Protein AF-A0A7S1NKX6-F1 (afdb_monomer_lite)

Structure (mmCIF, N/CA/C/O backbone):
data_AF-A0A7S1NKX6-F1
#
_entry.id   AF-A0A7S1NKX6-F1
#
loop_
_atom_site.group_PDB
_atom_site.id
_atom_site.type_symbol
_atom_site.label_atom_id
_atom_site.label_alt_id
_atom_site.label_comp_id
_atom_site.label_asym_id
_atom_site.label_entity_id
_atom_site.label_seq_id
_atom_site.pdbx_PDB_ins_code
_atom_site.Cartn_x
_atom_site.Cartn_y
_atom_site.Cartn_z
_atom_site.occupancy
_atom_site.B_iso_or_equiv
_atom_site.auth_seq_id
_atom_site.auth_comp_id
_atom_site.auth_asym_id
_atom_site.auth_atom_id
_atom_site.pdbx_PDB_model_num
ATOM 1 N N . ARG A 1 1 ? 12.017 -19.836 40.566 1.00 40.09 1 ARG A N 1
ATOM 2 C CA . ARG A 1 1 ? 11.842 -18.461 40.039 1.00 40.09 1 ARG A CA 1
ATOM 3 C C . ARG A 1 1 ? 11.620 -18.595 38.538 1.00 40.09 1 ARG A C 1
ATOM 5 O O . ARG A 1 1 ? 12.590 -18.631 37.800 1.00 40.09 1 ARG A O 1
ATOM 12 N N . GLY A 1 2 ? 10.378 -18.847 38.124 1.00 36.44 2 GLY A N 1
ATOM 13 C CA . GLY A 1 2 ? 10.015 -18.940 36.709 1.00 36.44 2 GLY A CA 1
ATOM 14 C C . GLY A 1 2 ? 9.721 -17.539 36.195 1.00 36.44 2 GLY A C 1
ATOM 15 O O . GLY A 1 2 ? 8.899 -16.848 36.793 1.00 36.44 2 GLY A O 1
ATOM 16 N N . GLY A 1 3 ? 10.448 -17.106 35.167 1.00 40.41 3 GLY A N 1
ATOM 17 C CA . GLY A 1 3 ? 10.170 -15.856 34.470 1.00 40.41 3 GLY A CA 1
ATOM 18 C C . GLY A 1 3 ? 8.845 -15.993 33.734 1.00 40.41 3 GLY A C 1
ATOM 19 O O . GLY A 1 3 ? 8.694 -16.871 32.889 1.00 40.41 3 GLY A O 1
ATOM 20 N N . VAL A 1 4 ? 7.879 -15.161 34.106 1.00 47.75 4 VAL A N 1
ATOM 21 C CA . VAL A 1 4 ? 6.645 -14.992 33.346 1.00 47.75 4 VAL A CA 1
ATOM 22 C C . VAL A 1 4 ? 7.049 -14.303 32.049 1.00 47.75 4 VAL A C 1
ATOM 24 O O . VAL A 1 4 ? 7.564 -13.188 32.081 1.00 47.75 4 VAL A O 1
ATOM 27 N N . ALA A 1 5 ? 6.887 -14.999 30.926 1.00 47.69 5 ALA A N 1
ATOM 28 C CA . ALA A 1 5 ? 6.949 -14.372 29.619 1.00 47.69 5 ALA A CA 1
ATOM 29 C C . ALA A 1 5 ? 5.845 -13.308 29.576 1.00 47.69 5 ALA A C 1
ATOM 31 O O . ALA A 1 5 ? 4.669 -13.641 29.722 1.00 47.69 5 ALA A O 1
ATOM 32 N N . GLU A 1 6 ? 6.226 -12.038 29.443 1.00 45.09 6 GLU A N 1
ATOM 33 C CA . GLU A 1 6 ? 5.285 -10.961 29.145 1.00 45.09 6 GLU A CA 1
ATOM 34 C C . GLU A 1 6 ? 4.563 -11.320 27.847 1.00 45.09 6 GLU A C 1
ATOM 36 O O . GLU A 1 6 ? 5.153 -11.345 26.766 1.00 45.09 6 GLU A O 1
ATOM 41 N N . GLN A 1 7 ? 3.282 -11.663 27.967 1.00 40.97 7 GLN A N 1
ATOM 42 C CA . GLN A 1 7 ? 2.412 -11.779 26.811 1.00 40.97 7 GLN A CA 1
ATOM 43 C C . GLN A 1 7 ? 2.198 -10.372 26.242 1.00 40.97 7 GLN A C 1
ATOM 45 O O . GLN A 1 7 ? 1.946 -9.442 27.015 1.00 40.97 7 GLN A O 1
ATOM 50 N N . PRO A 1 8 ? 2.295 -10.187 24.914 1.00 44.03 8 PRO A N 1
ATOM 51 C CA . PRO A 1 8 ? 1.990 -8.901 24.311 1.00 44.03 8 PRO A CA 1
ATOM 52 C C . PRO A 1 8 ? 0.529 -8.540 24.618 1.00 44.03 8 PRO A C 1
ATOM 54 O O . PRO A 1 8 ? -0.320 -9.434 24.666 1.00 44.03 8 PRO A O 1
ATOM 57 N N . PRO A 1 9 ? 0.219 -7.253 24.848 1.00 43.88 9 PRO A N 1
ATOM 58 C CA . PRO A 1 9 ? -1.137 -6.831 25.162 1.00 43.88 9 PRO A CA 1
ATOM 59 C C . PRO A 1 9 ? -2.081 -7.273 24.039 1.00 43.88 9 PRO A C 1
ATOM 61 O O . PRO A 1 9 ? -1.882 -6.929 22.874 1.00 43.88 9 PRO A O 1
ATOM 64 N N . GLU A 1 10 ? -3.101 -8.055 24.395 1.00 54.12 10 GLU A N 1
ATOM 65 C CA . GLU A 1 10 ? -4.156 -8.499 23.487 1.00 54.12 10 GLU A CA 1
ATOM 66 C C . GLU A 1 10 ? -4.940 -7.289 22.956 1.00 54.12 10 GLU A C 1
ATOM 68 O O . GLU A 1 10 ? -5.946 -6.871 23.531 1.00 54.12 10 GLU A O 1
ATOM 73 N N . SER A 1 11 ? -4.521 -6.713 21.828 1.00 48.47 11 SER A N 1
ATOM 74 C CA . SER A 1 11 ? -5.402 -5.843 21.052 1.00 48.47 11 SER A CA 1
ATOM 75 C C . SER A 1 11 ? -6.224 -6.706 20.096 1.00 48.47 11 SER A C 1
ATOM 77 O O . SER A 1 11 ? -5.734 -7.154 19.060 1.00 48.47 11 SER A O 1
ATOM 79 N N . ARG A 1 12 ? -7.488 -6.939 20.461 1.00 51.06 12 ARG A N 1
ATOM 80 C CA . ARG A 1 12 ? -8.529 -7.656 19.702 1.00 51.06 12 ARG A CA 1
ATOM 81 C C . ARG A 1 12 ? -8.969 -6.911 18.431 1.00 51.06 12 ARG A C 1
ATOM 83 O O . ARG A 1 12 ? -10.161 -6.694 18.223 1.00 51.06 12 ARG A O 1
ATOM 90 N N . ALA A 1 13 ? -8.047 -6.515 17.562 1.00 54.47 13 ALA A N 1
ATOM 91 C CA . ALA A 1 13 ? -8.429 -6.138 16.208 1.00 54.47 13 ALA A CA 1
ATOM 92 C C . ALA A 1 13 ? -8.666 -7.431 15.411 1.00 54.47 13 ALA A C 1
ATOM 94 O O . ALA A 1 13 ? -7.755 -7.967 14.791 1.00 54.47 13 ALA A O 1
ATOM 95 N N . HIS A 1 14 ? -9.897 -7.951 15.437 1.00 72.50 14 HIS A N 1
ATOM 96 C CA . HIS A 1 14 ? -10.319 -9.049 14.550 1.00 72.50 14 HIS A CA 1
ATO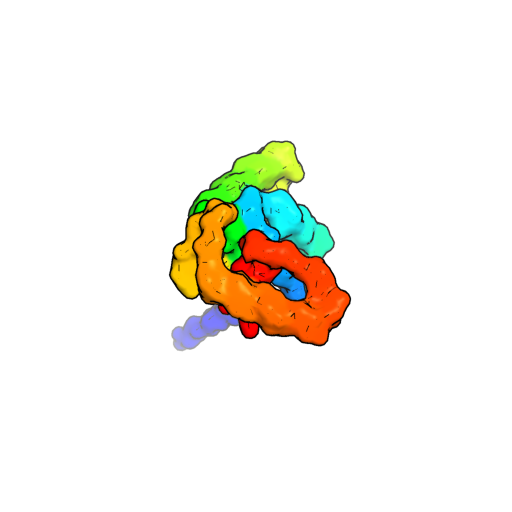M 97 C C . HIS A 1 14 ? -10.454 -8.601 13.082 1.00 72.50 14 HIS A C 1
ATOM 99 O O . HIS A 1 14 ? -10.746 -9.414 12.210 1.00 72.50 14 HIS A O 1
ATOM 105 N N . THR A 1 15 ? -10.239 -7.311 12.816 1.00 86.88 15 THR A N 1
ATOM 106 C CA . THR A 1 15 ? -10.394 -6.677 11.511 1.00 86.88 15 THR 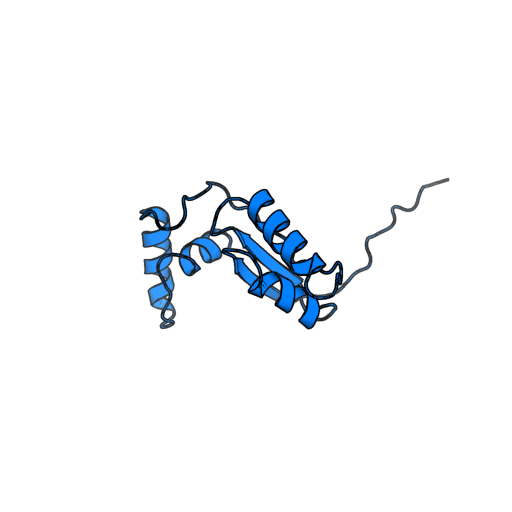A CA 1
ATOM 107 C C . THR A 1 15 ? -9.080 -6.030 11.102 1.00 86.88 15 THR A C 1
ATOM 109 O O . THR A 1 15 ? -8.481 -5.264 11.865 1.00 86.88 15 THR A O 1
ATOM 112 N N . CYS A 1 16 ? -8.655 -6.309 9.874 1.00 93.69 16 CYS A N 1
ATOM 113 C CA . CYS A 1 16 ? -7.522 -5.652 9.243 1.00 93.69 16 CYS A CA 1
ATOM 114 C C . CYS A 1 16 ? -7.964 -4.906 7.981 1.00 93.69 16 CYS A C 1
ATOM 116 O O . CYS A 1 16 ? -8.949 -5.265 7.338 1.00 93.69 16 CYS A O 1
ATOM 118 N N . VAL A 1 17 ? -7.226 -3.851 7.650 1.00 96.38 17 VAL A N 1
ATOM 119 C CA . VAL A 1 17 ? -7.341 -3.110 6.396 1.00 96.38 17 VAL A CA 1
ATOM 120 C C . VAL A 1 17 ? -6.055 -3.342 5.623 1.00 96.38 17 VAL A C 1
ATOM 122 O O . VAL A 1 17 ? -4.986 -2.924 6.064 1.00 96.38 17 VAL A O 1
ATOM 125 N N . VAL A 1 18 ? -6.158 -4.016 4.482 1.00 96.50 18 VAL A N 1
ATOM 126 C CA . VAL A 1 18 ? -5.022 -4.277 3.593 1.00 96.50 18 VAL A CA 1
ATOM 127 C C . VAL A 1 18 ? -4.971 -3.185 2.534 1.00 96.50 18 VAL A C 1
ATOM 129 O O . VAL A 1 18 ? -5.986 -2.863 1.918 1.00 96.50 18 VAL A O 1
ATOM 132 N N . VAL A 1 19 ? -3.798 -2.588 2.344 1.00 97.00 19 VAL A N 1
ATOM 133 C CA . VAL A 1 19 ? -3.608 -1.423 1.480 1.00 97.00 19 VAL A CA 1
ATOM 134 C C . VAL A 1 19 ? -2.420 -1.671 0.547 1.00 97.00 19 VAL A C 1
ATOM 136 O O . VAL A 1 19 ? -1.286 -1.738 1.032 1.00 97.00 19 VAL A O 1
ATOM 139 N N . PRO A 1 20 ? -2.619 -1.769 -0.782 1.00 96.12 20 PRO A N 1
ATOM 140 C CA . PRO A 1 20 ? -1.506 -1.667 -1.718 1.00 96.12 20 PRO A CA 1
ATOM 141 C C . PRO A 1 20 ? -0.871 -0.281 -1.599 1.00 96.12 20 PRO A C 1
ATOM 143 O O . PRO A 1 20 ? -1.549 0.745 -1.694 1.00 96.12 20 PRO A O 1
ATOM 146 N N . ALA A 1 21 ? 0.437 -0.236 -1.377 1.00 97.06 21 ALA A N 1
ATOM 147 C CA . ALA A 1 21 ? 1.152 0.986 -1.058 1.00 97.06 21 ALA A CA 1
ATOM 148 C C . ALA A 1 21 ? 2.263 1.257 -2.078 1.00 97.06 21 ALA A C 1
ATOM 150 O O . ALA A 1 21 ? 3.231 0.509 -2.188 1.00 97.06 21 ALA A O 1
ATOM 151 N N . GLY A 1 22 ? 2.121 2.362 -2.817 1.00 95.88 22 GLY A N 1
ATOM 152 C CA . GLY A 1 22 ? 3.201 2.917 -3.635 1.00 95.88 22 GLY A CA 1
ATOM 153 C C . GLY A 1 22 ? 4.228 3.636 -2.760 1.00 95.88 22 GLY A C 1
ATOM 154 O O . GLY A 1 22 ? 5.235 3.060 -2.379 1.00 95.88 22 GLY A O 1
ATOM 155 N N . THR A 1 23 ? 3.949 4.889 -2.397 1.00 96.94 23 THR A N 1
ATOM 156 C CA . THR A 1 23 ? 4.815 5.695 -1.511 1.00 96.94 23 THR A CA 1
ATOM 157 C C . THR A 1 23 ? 4.373 5.695 -0.043 1.00 96.94 23 THR A C 1
ATOM 159 O O . THR A 1 23 ? 5.062 6.244 0.809 1.00 96.94 23 THR A O 1
ATOM 162 N N . GLY A 1 24 ? 3.210 5.113 0.275 1.00 97.69 24 GLY A N 1
ATOM 163 C CA . GLY A 1 24 ? 2.749 4.918 1.656 1.00 97.69 24 GLY A CA 1
ATOM 164 C C . GLY A 1 24 ? 1.865 5.977 2.346 1.00 97.69 24 GLY A C 1
ATOM 165 O O . GLY A 1 24 ? 1.387 5.642 3.430 1.00 97.69 24 GLY A O 1
ATOM 166 N N . PRO A 1 25 ? 1.533 7.177 1.804 1.00 98.38 25 PRO A N 1
ATOM 167 C CA . PRO A 1 25 ? 0.673 8.134 2.512 1.00 98.38 25 PRO A CA 1
ATOM 168 C C . PRO A 1 25 ? -0.662 7.546 2.980 1.00 98.38 25 PRO A C 1
ATOM 170 O O . PRO A 1 25 ? -1.023 7.687 4.146 1.00 98.38 25 PRO A O 1
ATOM 173 N N . THR A 1 26 ? -1.376 6.838 2.100 1.00 98.50 26 THR A N 1
ATOM 174 C CA . THR A 1 26 ? -2.673 6.230 2.430 1.00 98.50 26 THR A CA 1
ATOM 175 C C . THR A 1 26 ? -2.555 5.262 3.604 1.00 98.50 26 THR A C 1
ATOM 177 O O . THR A 1 26 ? -3.327 5.351 4.554 1.00 98.50 26 THR A O 1
ATOM 180 N N . ALA A 1 27 ? -1.557 4.376 3.582 1.00 98.31 27 ALA A N 1
ATOM 181 C CA . ALA A 1 27 ? -1.345 3.404 4.648 1.00 98.31 27 ALA A CA 1
ATOM 182 C C . ALA A 1 27 ? -0.932 4.077 5.972 1.00 98.31 27 ALA A C 1
ATOM 184 O O . ALA A 1 27 ? -1.443 3.706 7.029 1.00 98.31 27 ALA A O 1
ATOM 185 N N . LEU A 1 28 ? -0.082 5.110 5.917 1.00 98.69 28 LEU A N 1
ATOM 186 C CA . LEU A 1 28 ? 0.325 5.893 7.087 1.00 98.69 28 LEU A CA 1
ATOM 187 C C . LEU A 1 28 ? -0.869 6.580 7.760 1.00 98.69 28 LEU A C 1
ATOM 189 O O . LEU A 1 28 ? -1.070 6.451 8.969 1.00 98.69 28 LEU A O 1
ATOM 193 N N . PHE A 1 29 ? -1.689 7.298 6.992 1.00 98.38 29 PHE A N 1
ATOM 194 C CA . PHE A 1 29 ? -2.820 8.031 7.562 1.00 98.38 29 PHE A CA 1
ATOM 195 C C . PHE A 1 29 ? -3.965 7.114 7.998 1.00 98.38 29 PHE A C 1
ATOM 197 O O . PHE A 1 29 ? -4.604 7.409 9.010 1.00 98.38 29 PHE A O 1
ATOM 204 N N . LEU A 1 30 ? -4.180 5.978 7.326 1.00 98.38 30 LEU A N 1
ATOM 205 C CA . LEU A 1 30 ? -5.094 4.949 7.826 1.00 98.38 30 LEU A CA 1
ATOM 206 C C . LEU A 1 30 ? -4.613 4.381 9.164 1.00 98.38 30 LEU A C 1
ATOM 208 O O . LEU A 1 30 ? -5.420 4.262 10.079 1.00 98.38 30 LEU A O 1
ATOM 212 N N . ALA A 1 31 ? -3.317 4.091 9.323 1.00 97.75 31 ALA A N 1
ATOM 213 C CA . ALA A 1 31 ? -2.783 3.575 10.587 1.00 97.75 31 ALA A CA 1
ATOM 214 C C . ALA A 1 31 ? -2.978 4.565 11.747 1.00 97.75 31 ALA A C 1
ATOM 216 O O . ALA A 1 31 ? -3.317 4.164 12.860 1.00 97.75 31 ALA A O 1
ATOM 217 N N . ARG A 1 32 ? -2.825 5.868 11.480 1.00 96.75 32 ARG A N 1
ATOM 218 C CA . ARG A 1 32 ? -3.118 6.933 12.453 1.00 96.75 32 ARG A CA 1
ATOM 219 C C . ARG A 1 32 ? -4.605 7.003 12.797 1.00 96.75 32 ARG A C 1
ATOM 221 O O . ARG A 1 32 ? -4.959 7.005 13.972 1.00 96.75 32 ARG A O 1
ATOM 228 N N . GLY A 1 33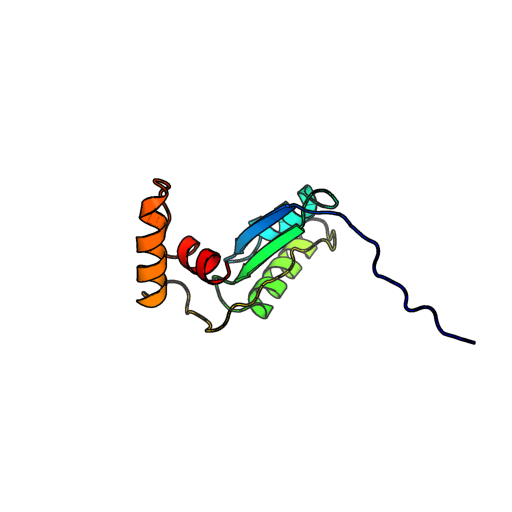 ? -5.467 7.054 11.780 1.00 96.31 33 GLY A N 1
ATOM 229 C CA . GLY A 1 33 ? -6.913 7.215 11.956 1.00 96.31 33 GLY A CA 1
ATOM 230 C C . GLY A 1 33 ? -7.607 5.992 12.561 1.00 96.31 33 GLY A C 1
ATOM 231 O O . GLY A 1 33 ? -8.599 6.141 13.267 1.00 96.31 33 GLY A O 1
ATOM 232 N N . LEU A 1 34 ? -7.073 4.794 12.319 1.00 96.06 34 LEU A N 1
ATOM 233 C CA . LEU A 1 34 ? -7.620 3.522 12.799 1.00 96.06 34 LEU A CA 1
ATOM 234 C C . LEU A 1 34 ? -6.875 2.969 14.020 1.00 96.06 34 LEU A C 1
ATOM 236 O O . LEU A 1 34 ? -7.092 1.816 14.399 1.00 96.06 34 LEU A O 1
ATOM 240 N N . LYS A 1 35 ? -6.009 3.766 14.657 1.00 94.12 35 LYS A N 1
ATOM 241 C CA . LYS A 1 35 ? -5.255 3.351 15.843 1.00 94.12 35 LYS A CA 1
ATOM 242 C C . LYS A 1 35 ? -6.206 2.869 16.944 1.00 94.12 35 LYS A C 1
ATOM 244 O O . LYS A 1 35 ? -7.054 3.618 17.417 1.00 94.12 35 LYS A O 1
ATOM 249 N N . GLY A 1 36 ? -6.050 1.610 17.355 1.00 90.88 36 GLY A N 1
ATOM 250 C CA . GLY A 1 36 ? -6.916 0.964 18.349 1.00 90.88 36 GLY A CA 1
ATOM 251 C C . GLY A 1 36 ? -8.262 0.454 17.811 1.00 90.88 36 GLY A C 1
ATOM 252 O O . GLY A 1 36 ? -9.016 -0.136 18.577 1.00 90.88 36 GLY A O 1
ATOM 253 N N . VAL A 1 37 ? -8.553 0.644 16.518 1.00 94.25 37 VAL A N 1
ATOM 254 C CA . VAL A 1 37 ? -9.781 0.185 15.843 1.00 94.25 37 VAL A CA 1
ATOM 255 C C . VAL A 1 37 ? -9.502 -1.004 14.918 1.00 94.25 37 VAL A C 1
ATOM 257 O O . VAL A 1 37 ? -10.195 -2.015 15.000 1.00 94.25 37 VAL A O 1
ATOM 260 N N . ALA A 1 38 ? -8.492 -0.905 14.049 1.00 95.25 38 ALA A N 1
ATOM 261 C CA . ALA A 1 38 ? -8.125 -1.953 13.094 1.00 95.25 38 ALA A CA 1
ATOM 262 C C . ALA A 1 38 ? -6.614 -1.963 12.828 1.00 95.25 38 ALA A C 1
ATOM 264 O O . ALA A 1 38 ? -5.954 -0.924 12.894 1.00 95.25 38 ALA A O 1
ATOM 265 N N . ALA A 1 39 ? -6.071 -3.133 12.487 1.00 95.62 39 ALA A N 1
ATOM 266 C CA . ALA A 1 39 ? -4.696 -3.235 12.003 1.00 95.62 39 ALA A CA 1
ATOM 267 C C . ALA A 1 39 ? -4.628 -2.795 10.534 1.00 95.62 39 ALA A C 1
ATOM 269 O O . ALA A 1 39 ? -5.441 -3.234 9.723 1.00 95.62 39 ALA A O 1
ATOM 270 N N . VAL A 1 40 ? -3.654 -1.959 10.175 1.00 97.62 40 VAL A N 1
ATOM 271 C CA . VAL A 1 40 ? -3.415 -1.572 8.777 1.00 97.62 40 VAL A CA 1
ATOM 272 C C . VAL A 1 40 ? -2.205 -2.332 8.261 1.00 97.62 40 VAL A C 1
ATOM 274 O O . VAL A 1 40 ? -1.123 -2.226 8.837 1.00 97.62 40 VAL A O 1
ATOM 277 N N . LEU A 1 41 ? -2.403 -3.097 7.192 1.00 96.88 41 LEU A N 1
ATOM 278 C CA . LEU A 1 41 ? -1.393 -3.925 6.545 1.00 96.88 41 LEU A CA 1
ATOM 279 C C . LEU A 1 41 ? -1.047 -3.295 5.192 1.00 96.88 41 LEU A C 1
ATOM 281 O O . LEU A 1 41 ? -1.918 -3.151 4.337 1.00 96.88 41 LEU A O 1
ATOM 285 N N . ALA A 1 42 ? 0.201 -2.882 4.999 1.00 97.56 42 ALA A N 1
ATOM 286 C CA . ALA A 1 42 ? 0.660 -2.211 3.788 1.00 97.56 42 ALA A CA 1
ATOM 287 C C . ALA A 1 42 ? 1.474 -3.172 2.919 1.00 97.56 42 ALA A C 1
ATOM 289 O O . ALA A 1 42 ? 2.487 -3.694 3.376 1.00 97.56 42 ALA A O 1
ATOM 290 N N . ILE A 1 43 ? 1.063 -3.374 1.668 1.00 96.75 43 ILE A N 1
ATOM 291 C CA . ILE A 1 43 ? 1.789 -4.218 0.708 1.00 96.75 43 ILE A CA 1
ATOM 292 C C . ILE A 1 43 ? 2.621 -3.319 -0.217 1.00 96.75 43 ILE A C 1
ATOM 294 O O . ILE A 1 43 ? 2.031 -2.518 -0.951 1.00 96.75 43 ILE A O 1
ATOM 298 N N . PRO A 1 44 ? 3.964 -3.434 -0.236 1.00 95.69 44 PRO A N 1
ATOM 299 C CA . PRO A 1 44 ? 4.808 -2.668 -1.145 1.00 95.69 44 PRO A CA 1
ATOM 300 C C . PRO A 1 44 ? 4.481 -2.978 -2.610 1.00 95.69 44 PRO A C 1
ATOM 302 O O . PRO A 1 44 ? 4.567 -4.121 -3.070 1.00 95.69 44 PRO A O 1
ATOM 305 N N . CYS A 1 45 ? 4.098 -1.935 -3.342 1.00 94.88 45 CYS A N 1
ATOM 306 C CA . CYS A 1 45 ? 3.837 -1.983 -4.782 1.00 94.88 45 CYS A CA 1
ATOM 307 C C . CYS A 1 45 ? 4.909 -1.230 -5.579 1.00 94.88 45 CYS A C 1
ATOM 309 O O . CYS A 1 45 ? 5.150 -1.560 -6.736 1.00 94.88 45 CYS A O 1
ATOM 311 N N . VAL A 1 46 ? 5.566 -0.240 -4.967 1.00 94.38 46 VAL A N 1
ATOM 312 C CA . VAL A 1 46 ? 6.722 0.472 -5.527 1.00 94.38 46 VAL A CA 1
ATOM 313 C C . VAL A 1 46 ? 7.919 0.219 -4.620 1.00 94.38 46 VAL A C 1
ATOM 315 O O . VAL A 1 46 ? 7.811 0.390 -3.411 1.00 94.38 46 VAL A O 1
ATOM 318 N N . GLY A 1 47 ? 9.057 -0.161 -5.204 1.00 90.88 47 GLY A N 1
ATOM 319 C CA . GLY A 1 47 ? 10.254 -0.499 -4.433 1.00 90.88 47 GLY A CA 1
ATOM 320 C C . GLY A 1 47 ? 10.048 -1.740 -3.563 1.00 90.88 47 GLY A C 1
ATOM 321 O O . GLY A 1 47 ? 9.352 -2.675 -3.958 1.00 90.88 47 GLY A O 1
ATOM 322 N N . ASP A 1 48 ? 10.676 -1.743 -2.394 1.00 93.19 48 ASP A N 1
ATOM 323 C CA . ASP A 1 48 ? 10.586 -2.798 -1.388 1.00 93.19 48 ASP A CA 1
ATOM 324 C C . ASP A 1 48 ? 10.045 -2.251 -0.052 1.00 93.19 48 ASP A C 1
ATOM 326 O O . ASP A 1 48 ? 9.666 -1.081 0.074 1.00 93.19 48 ASP A O 1
ATOM 330 N N . ALA A 1 49 ? 9.992 -3.112 0.965 1.00 95.31 49 AL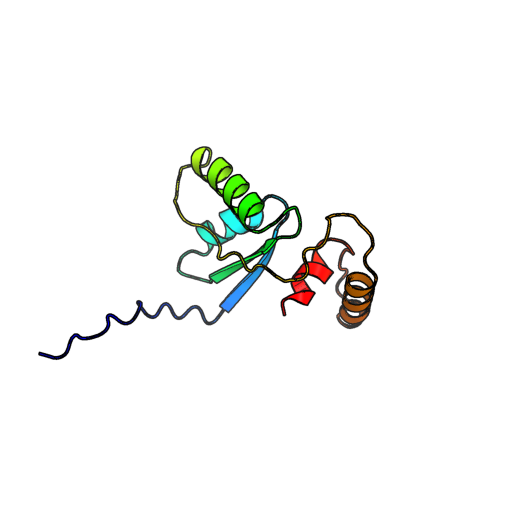A A N 1
ATOM 331 C CA . ALA A 1 49 ? 9.559 -2.727 2.304 1.00 95.31 49 ALA A CA 1
ATOM 332 C C . ALA A 1 49 ? 10.424 -1.612 2.921 1.00 95.31 49 ALA A C 1
ATOM 334 O O . ALA A 1 49 ? 9.893 -0.752 3.625 1.00 95.31 49 ALA A O 1
ATOM 335 N N . ALA A 1 50 ? 11.734 -1.599 2.648 1.00 96.06 50 ALA A N 1
ATOM 336 C CA . ALA A 1 50 ? 12.646 -0.590 3.180 1.00 96.06 50 ALA A CA 1
ATOM 337 C C . ALA A 1 50 ? 12.376 0.784 2.552 1.00 96.06 50 ALA A C 1
ATOM 339 O O . ALA A 1 50 ? 12.226 1.767 3.280 1.00 96.06 50 ALA A O 1
ATOM 340 N N . TYR A 1 51 ? 12.217 0.834 1.227 1.00 96.19 51 TYR A N 1
ATOM 341 C CA . TYR A 1 51 ? 11.804 2.035 0.504 1.00 96.19 51 TYR A CA 1
ATOM 342 C C . TYR A 1 51 ? 10.479 2.576 1.046 1.00 96.19 51 TYR A C 1
ATOM 344 O O . TYR A 1 51 ? 10.374 3.759 1.375 1.00 96.19 51 TYR A O 1
ATOM 352 N N . LEU A 1 52 ? 9.472 1.710 1.191 1.00 97.62 52 LEU A N 1
ATOM 353 C CA . LEU A 1 52 ? 8.161 2.124 1.681 1.00 97.62 52 LEU A CA 1
ATOM 354 C C . LEU A 1 52 ? 8.237 2.684 3.113 1.00 97.62 52 LEU A C 1
ATOM 356 O O . LEU A 1 52 ? 7.629 3.717 3.407 1.00 97.62 52 LEU A O 1
ATOM 360 N N . GLN A 1 53 ? 9.008 2.038 3.991 1.00 98.12 53 GLN A N 1
ATOM 361 C CA . GLN A 1 53 ? 9.235 2.507 5.358 1.00 98.12 53 GLN A CA 1
ATOM 362 C C . GLN A 1 53 ? 9.928 3.876 5.382 1.00 98.12 53 GLN A C 1
ATOM 364 O O . GLN A 1 53 ? 9.513 4.751 6.143 1.00 98.12 53 GLN A O 1
ATOM 369 N N . GLU A 1 54 ? 10.950 4.084 4.548 1.00 98.31 54 GLU A N 1
ATOM 370 C CA . GLU A 1 54 ? 11.671 5.357 4.450 1.00 98.31 54 GLU A CA 1
ATOM 371 C C . GLU A 1 54 ? 10.749 6.494 3.991 1.00 98.31 54 GLU A C 1
ATOM 373 O O . GLU A 1 54 ? 10.712 7.553 4.624 1.00 98.31 54 GLU A O 1
ATOM 378 N N . GLN A 1 55 ? 9.946 6.265 2.945 1.00 98.50 55 GLN A N 1
ATOM 379 C CA . GLN A 1 55 ? 8.991 7.260 2.446 1.00 98.50 55 GLN A CA 1
ATOM 380 C C . GLN A 1 55 ? 7.972 7.656 3.521 1.00 98.50 55 GLN A C 1
ATOM 382 O O . GLN A 1 55 ? 7.722 8.845 3.743 1.00 98.50 55 GLN A O 1
ATOM 387 N N . MET A 1 56 ? 7.410 6.673 4.232 1.00 98.44 56 MET A N 1
ATOM 388 C CA . MET A 1 56 ? 6.472 6.951 5.317 1.00 98.44 56 MET A CA 1
ATOM 389 C C . MET A 1 56 ? 7.147 7.655 6.494 1.00 98.44 56 MET A C 1
ATOM 391 O O . MET A 1 56 ? 6.526 8.529 7.091 1.00 98.44 56 MET A O 1
ATOM 395 N N . ALA A 1 57 ? 8.388 7.308 6.843 1.00 98.38 57 ALA A N 1
ATOM 396 C CA . ALA A 1 57 ? 9.114 7.953 7.937 1.00 98.38 57 ALA A CA 1
ATOM 397 C C . ALA A 1 57 ? 9.408 9.428 7.626 1.00 98.38 57 ALA A C 1
ATOM 399 O O . ALA A 1 57 ? 9.171 10.301 8.466 1.00 98.38 57 ALA A O 1
ATOM 400 N N . ALA A 1 58 ? 9.838 9.722 6.395 1.00 98.25 58 ALA A N 1
ATOM 401 C CA . ALA A 1 58 ? 10.009 11.091 5.923 1.00 98.25 58 ALA A CA 1
ATOM 402 C C . ALA A 1 58 ? 8.682 11.864 5.990 1.00 98.25 58 ALA A C 1
ATOM 404 O O . ALA A 1 58 ? 8.638 12.970 6.532 1.00 98.25 58 ALA A O 1
ATOM 405 N N . LEU A 1 59 ? 7.581 11.260 5.529 1.00 98.19 59 LEU A N 1
ATOM 406 C CA . LEU A 1 59 ? 6.258 11.877 5.600 1.00 98.19 59 LEU A CA 1
ATOM 407 C C . LEU A 1 59 ? 5.772 12.075 7.045 1.00 98.19 59 LEU A C 1
ATOM 409 O O . LEU A 1 59 ? 5.182 13.112 7.348 1.00 98.19 59 LEU A O 1
ATOM 413 N N . ASP A 1 60 ? 6.013 11.121 7.947 1.00 98.12 60 ASP A N 1
ATOM 414 C CA . ASP A 1 60 ? 5.646 11.226 9.364 1.00 98.12 60 ASP A CA 1
ATOM 415 C C . ASP A 1 60 ? 6.327 12.438 10.002 1.00 98.12 60 ASP A C 1
ATOM 417 O O . ASP A 1 60 ? 5.645 13.257 10.624 1.00 98.12 60 ASP A O 1
ATOM 421 N N . SER A 1 61 ? 7.625 12.619 9.733 1.00 97.75 61 SER A N 1
ATOM 422 C CA . SER A 1 61 ? 8.427 13.724 10.271 1.00 97.75 61 SER A CA 1
ATOM 423 C C . SER A 1 61 ? 7.877 15.113 9.919 1.00 97.75 61 SER A C 1
ATOM 425 O O . SER A 1 61 ? 7.902 16.012 10.758 1.00 97.75 61 SER A O 1
ATOM 427 N N . VAL A 1 62 ? 7.308 15.282 8.719 1.00 97.62 62 VAL A N 1
ATOM 428 C CA . VAL A 1 62 ? 6.755 16.569 8.253 1.00 97.62 62 VAL A CA 1
ATOM 429 C C . VAL A 1 62 ? 5.253 16.718 8.510 1.00 97.62 62 VAL A C 1
ATOM 431 O O . VAL A 1 62 ? 4.704 17.803 8.335 1.00 97.62 62 VAL A O 1
ATOM 434 N N . SER A 1 63 ? 4.571 15.650 8.932 1.00 95.94 63 SER A N 1
ATOM 435 C CA . SER A 1 63 ? 3.113 15.619 9.137 1.00 95.94 63 SER A CA 1
ATOM 436 C C . SER A 1 63 ? 2.703 15.431 10.603 1.00 95.94 63 SER A C 1
ATOM 438 O O . SER A 1 63 ? 1.618 14.913 10.884 1.00 95.94 63 SER A O 1
ATOM 440 N N . GLY A 1 64 ? 3.562 15.853 11.537 1.00 93.81 64 GLY A N 1
ATOM 441 C CA . GLY A 1 64 ? 3.276 15.890 12.977 1.00 93.81 64 GLY A CA 1
ATOM 442 C C . GLY A 1 64 ? 3.949 14.806 13.822 1.00 93.81 64 GLY A C 1
ATOM 443 O O . GLY A 1 64 ? 3.660 14.743 15.012 1.00 93.81 64 GLY A O 1
ATOM 444 N N . ALA A 1 65 ? 4.825 13.980 13.235 1.00 92.12 65 ALA A N 1
ATOM 445 C CA . ALA A 1 65 ? 5.689 13.012 13.922 1.00 92.12 65 ALA A CA 1
ATOM 446 C C . ALA A 1 65 ? 4.947 12.104 14.925 1.00 92.12 65 ALA A C 1
ATOM 448 O O . ALA A 1 65 ? 5.297 12.023 16.103 1.00 92.12 65 ALA A O 1
ATOM 449 N N . GLN A 1 66 ? 3.874 11.445 14.477 1.00 93.31 66 GLN A N 1
ATOM 450 C CA . GLN A 1 66 ? 2.999 10.672 15.367 1.00 93.31 66 GLN A CA 1
ATOM 451 C C . GLN A 1 66 ? 3.554 9.287 15.717 1.00 93.31 66 GLN A C 1
ATOM 453 O O . GLN A 1 66 ? 3.004 8.619 16.600 1.00 93.31 66 GLN A O 1
ATOM 458 N N . GLY A 1 67 ? 4.573 8.806 14.997 1.00 94.75 67 GLY A N 1
ATOM 459 C CA . GLY A 1 67 ? 5.191 7.509 15.277 1.00 94.75 67 GLY A CA 1
ATOM 460 C C . GLY A 1 67 ? 4.241 6.314 15.125 1.00 94.75 67 GLY A C 1
ATOM 461 O O . GLY A 1 67 ? 4.495 5.250 15.682 1.00 94.75 67 GLY A O 1
ATOM 462 N N . THR A 1 68 ? 3.113 6.485 14.427 1.00 97.00 68 THR A N 1
ATOM 463 C CA . THR A 1 68 ? 2.098 5.441 14.229 1.00 97.00 68 THR A CA 1
ATOM 464 C C . THR A 1 68 ? 2.110 5.024 12.764 1.00 97.00 68 THR A C 1
ATOM 466 O O . THR A 1 68 ? 1.690 5.794 11.904 1.00 97.00 68 THR A O 1
ATOM 469 N N . PHE A 1 69 ? 2.596 3.812 12.499 1.00 98.12 69 PHE A N 1
ATOM 470 C CA . PHE A 1 69 ? 2.826 3.266 11.161 1.00 98.12 69 PHE A CA 1
ATOM 471 C C . PHE A 1 69 ? 1.987 2.004 10.921 1.00 98.12 69 PHE A C 1
ATOM 473 O O . PHE A 1 69 ? 1.644 1.312 11.885 1.00 98.12 69 PHE A O 1
ATOM 480 N N . PRO A 1 70 ? 1.649 1.688 9.658 1.00 97.88 70 PRO A N 1
ATOM 481 C CA . PRO A 1 70 ? 1.058 0.402 9.308 1.00 97.88 70 PRO A CA 1
ATOM 482 C C . PRO A 1 70 ? 2.090 -0.724 9.463 1.00 97.88 70 PRO A C 1
ATOM 484 O O . PRO A 1 70 ? 3.299 -0.486 9.477 1.00 97.88 70 PRO A O 1
ATOM 487 N N . HIS A 1 71 ? 1.619 -1.967 9.523 1.00 97.00 71 HIS A N 1
ATOM 488 C CA . HIS A 1 71 ? 2.485 -3.135 9.409 1.00 97.00 71 HIS A CA 1
ATOM 489 C C . HIS A 1 71 ? 2.781 -3.406 7.932 1.00 97.00 71 HIS A C 1
ATOM 491 O O . HIS A 1 71 ? 1.855 -3.586 7.144 1.00 97.00 71 HIS A O 1
ATOM 497 N N . ILE A 1 72 ? 4.054 -3.422 7.542 1.00 97.12 72 ILE A N 1
ATOM 498 C CA . ILE A 1 72 ? 4.441 -3.707 6.157 1.00 97.12 72 ILE A CA 1
ATOM 499 C C . ILE A 1 72 ? 4.468 -5.223 5.945 1.00 97.12 72 ILE A C 1
ATOM 501 O O . ILE A 1 72 ? 5.192 -5.933 6.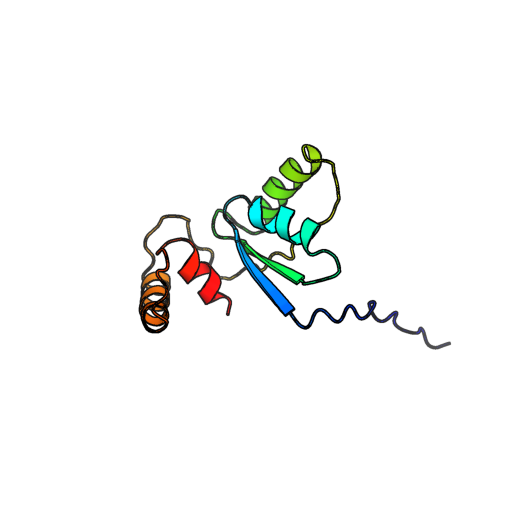638 1.00 97.12 72 ILE A O 1
ATOM 505 N N . LEU A 1 73 ? 3.693 -5.697 4.970 1.00 94.50 73 LEU A N 1
ATOM 506 C CA . LEU A 1 73 ? 3.695 -7.079 4.502 1.00 94.50 73 LEU A CA 1
ATOM 507 C C . LEU A 1 73 ? 4.539 -7.179 3.237 1.00 94.50 73 LEU A C 1
ATOM 509 O O . LEU A 1 73 ? 4.086 -6.823 2.149 1.00 94.50 73 LEU A O 1
ATOM 513 N N . ASP A 1 74 ? 5.771 -7.656 3.385 1.00 88.25 74 ASP A N 1
ATOM 514 C CA . ASP A 1 74 ? 6.626 -7.933 2.237 1.00 88.25 74 ASP A CA 1
ATOM 515 C C . ASP A 1 74 ? 6.249 -9.274 1.591 1.00 88.25 74 ASP A C 1
ATOM 517 O O . ASP A 1 74 ? 6.078 -10.283 2.279 1.00 88.25 74 ASP A O 1
ATOM 521 N N . LEU A 1 75 ? 6.104 -9.278 0.266 1.00 87.19 75 LEU A N 1
ATOM 522 C CA . LEU A 1 75 ? 5.598 -10.419 -0.500 1.00 87.19 75 LEU A CA 1
ATOM 523 C C . LEU A 1 75 ? 6.618 -10.833 -1.568 1.00 87.19 75 LEU A C 1
ATOM 525 O O . LEU A 1 75 ? 6.758 -10.140 -2.578 1.00 87.19 75 LEU A O 1
ATOM 529 N N . PRO A 1 76 ? 7.336 -11.952 -1.410 1.00 85.31 76 PRO A N 1
ATOM 530 C CA . PRO A 1 76 ? 8.166 -12.482 -2.484 1.00 85.31 76 PRO A CA 1
ATOM 531 C C . PRO A 1 76 ? 7.302 -13.133 -3.591 1.00 85.31 76 PRO A C 1
ATOM 533 O O . PRO A 1 76 ? 6.286 -13.748 -3.276 1.00 85.31 76 PRO A O 1
ATOM 536 N N . PRO A 1 77 ? 7.711 -13.068 -4.874 1.00 86.81 77 PRO A N 1
ATOM 537 C CA . PRO A 1 77 ? 8.883 -12.356 -5.378 1.00 86.81 77 PRO A CA 1
ATOM 538 C C . PRO A 1 77 ? 8.655 -10.839 -5.421 1.00 86.81 77 PRO A C 1
ATOM 540 O O . PRO A 1 77 ? 7.524 -10.361 -5.520 1.00 86.81 77 PRO A O 1
ATOM 543 N N . SER A 1 78 ? 9.746 -10.069 -5.394 1.00 85.44 78 SER A N 1
ATOM 544 C CA . SER A 1 78 ? 9.663 -8.641 -5.686 1.00 85.44 78 SER A CA 1
ATOM 545 C C . SER A 1 78 ? 9.232 -8.439 -7.139 1.00 85.44 78 SER A C 1
ATOM 547 O O . SER A 1 78 ? 9.670 -9.147 -8.050 1.00 85.44 78 SER A O 1
ATOM 549 N N . ARG A 1 79 ? 8.350 -7.465 -7.362 1.00 89.75 79 ARG A N 1
ATOM 550 C CA . ARG A 1 79 ? 7.842 -7.131 -8.692 1.00 89.75 79 ARG A CA 1
ATOM 551 C C . ARG A 1 79 ? 8.201 -5.694 -9.011 1.00 89.75 79 ARG A C 1
ATOM 553 O O . ARG A 1 79 ? 8.021 -4.797 -8.190 1.00 89.75 79 ARG A O 1
ATOM 560 N N . ARG A 1 80 ? 8.740 -5.462 -10.208 1.00 91.94 80 ARG A N 1
ATOM 561 C CA . ARG A 1 80 ? 9.072 -4.106 -10.645 1.00 91.94 80 ARG A CA 1
ATOM 562 C C . ARG A 1 80 ? 7.779 -3.369 -10.974 1.00 91.94 80 ARG A C 1
ATOM 564 O O . ARG A 1 80 ? 7.043 -3.778 -11.866 1.00 91.94 80 ARG A O 1
ATOM 571 N N . PHE A 1 81 ? 7.536 -2.265 -10.276 1.00 93.81 81 PHE A N 1
ATOM 572 C CA . PHE A 1 81 ? 6.342 -1.458 -10.492 1.00 93.81 81 PHE A CA 1
ATOM 573 C C . PHE A 1 81 ? 6.177 -1.042 -11.960 1.00 93.81 81 PHE A C 1
ATOM 575 O O . PHE A 1 81 ? 7.142 -0.634 -12.614 1.00 93.81 81 PHE A O 1
ATOM 582 N N . GLY A 1 82 ? 4.946 -1.144 -12.464 1.00 92.38 82 GLY A N 1
ATOM 583 C CA . GLY A 1 82 ? 4.575 -0.758 -13.826 1.00 92.38 82 GLY A CA 1
ATOM 584 C C . GLY A 1 82 ? 5.067 -1.701 -14.929 1.00 92.38 82 GLY A C 1
ATOM 585 O O . GLY A 1 82 ? 4.820 -1.427 -16.102 1.00 92.38 82 GLY A O 1
ATOM 586 N N . VAL A 1 83 ? 5.751 -2.799 -14.592 1.00 94.56 83 VAL A N 1
ATOM 587 C CA . VAL A 1 83 ? 6.142 -3.819 -15.572 1.00 94.56 83 VAL A CA 1
ATOM 588 C C . VAL A 1 83 ? 5.037 -4.871 -15.668 1.00 94.56 83 VAL A C 1
ATOM 590 O O . VAL A 1 83 ? 4.654 -5.421 -14.635 1.00 94.56 83 VAL A O 1
ATOM 593 N N . PRO A 1 84 ? 4.524 -5.171 -16.878 1.00 93.75 84 PRO A N 1
ATOM 594 C CA . PRO A 1 84 ? 3.564 -6.248 -17.063 1.00 93.75 84 PRO A CA 1
ATOM 595 C C . PRO A 1 84 ? 4.117 -7.571 -16.548 1.00 93.75 84 PRO A C 1
ATOM 597 O O . PRO A 1 84 ? 5.225 -7.974 -16.904 1.00 93.75 84 PRO A O 1
ATOM 600 N N . ASP A 1 85 ? 3.312 -8.254 -15.747 1.00 94.25 85 ASP A N 1
ATOM 601 C CA . ASP A 1 85 ? 3.679 -9.520 -15.144 1.00 94.25 85 ASP A CA 1
ATOM 602 C C . ASP A 1 85 ? 2.567 -10.550 -15.378 1.00 94.25 85 ASP A C 1
ATOM 604 O O . ASP A 1 85 ? 1.425 -10.307 -14.974 1.00 94.25 85 ASP A O 1
ATOM 608 N N . PRO A 1 86 ? 2.860 -11.691 -16.030 1.00 95.50 86 PRO A N 1
ATOM 609 C CA . PRO A 1 86 ? 1.847 -12.700 -16.316 1.00 95.50 86 PRO A CA 1
ATOM 610 C C . PRO A 1 86 ? 1.136 -13.224 -15.066 1.00 95.50 86 PRO A C 1
ATOM 612 O O . PRO A 1 86 ? -0.066 -13.460 -15.114 1.00 95.50 86 PRO A O 1
ATOM 615 N N . ALA A 1 87 ? 1.836 -13.364 -13.936 1.00 94.94 87 ALA A N 1
ATOM 616 C CA . ALA A 1 87 ? 1.219 -13.863 -12.709 1.00 94.94 87 ALA A CA 1
ATOM 617 C C . ALA A 1 87 ? 0.246 -12.836 -12.109 1.00 94.94 87 ALA A C 1
ATOM 619 O O . ALA A 1 87 ? -0.849 -13.205 -11.688 1.00 94.94 87 ALA A O 1
ATOM 620 N N . LEU A 1 88 ? 0.594 -11.543 -12.147 1.00 95.69 88 LEU A N 1
ATOM 621 C CA . LEU A 1 88 ? -0.332 -10.478 -11.745 1.00 95.69 88 LEU A CA 1
ATOM 622 C C . LEU A 1 88 ? -1.536 -10.384 -12.691 1.00 95.69 88 LEU A C 1
ATOM 624 O O . LEU A 1 88 ? -2.649 -10.124 -12.240 1.00 95.69 88 LEU A O 1
ATOM 628 N N . LEU A 1 89 ? -1.341 -10.633 -13.989 1.00 96.75 89 LEU A N 1
ATOM 629 C CA . LEU A 1 89 ? -2.441 -10.671 -14.951 1.00 96.75 89 LEU A CA 1
ATOM 630 C C . LEU A 1 89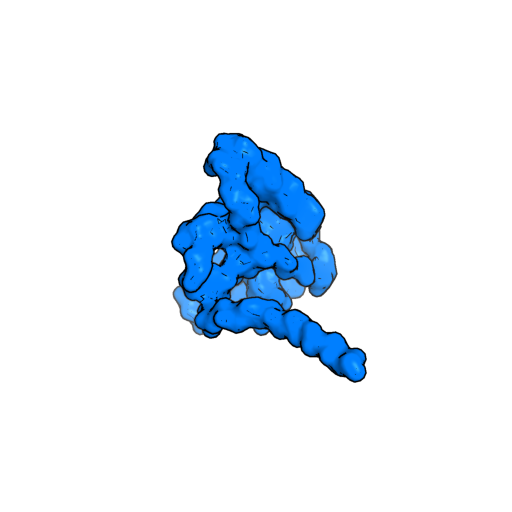 ? -3.421 -11.814 -14.655 1.00 96.75 89 LEU A C 1
ATOM 632 O O . LEU A 1 89 ? -4.630 -11.603 -14.748 1.00 96.75 89 LEU A O 1
ATOM 636 N N . GLU A 1 90 ? -2.936 -13.000 -14.281 1.00 97.06 90 GLU A N 1
ATOM 637 C CA . GLU A 1 90 ? -3.827 -14.102 -13.900 1.00 97.06 90 GLU A CA 1
ATOM 638 C C . GLU A 1 90 ? -4.620 -13.780 -12.630 1.00 97.06 90 GLU A C 1
ATOM 640 O O . GLU A 1 90 ? -5.831 -13.992 -12.613 1.00 97.06 90 GLU A O 1
ATOM 645 N N . ILE A 1 91 ? -3.988 -13.188 -11.608 1.00 96.56 91 ILE A N 1
ATOM 646 C CA . ILE A 1 91 ? -4.703 -12.729 -10.404 1.00 96.56 91 ILE A CA 1
ATOM 647 C C . ILE A 1 91 ? -5.764 -11.694 -10.787 1.00 96.56 91 ILE A C 1
ATOM 649 O O . ILE A 1 91 ? -6.922 -11.820 -10.410 1.00 96.56 91 ILE A O 1
ATOM 653 N N . TRP A 1 92 ? -5.420 -10.700 -11.604 1.00 96.81 92 TRP A N 1
ATOM 654 C CA . TRP A 1 92 ? -6.395 -9.709 -12.060 1.00 96.81 92 TRP A CA 1
ATOM 655 C C . TRP A 1 92 ? -7.603 -10.345 -12.763 1.00 96.81 92 TRP A C 1
ATOM 657 O O . TRP A 1 92 ? -8.735 -9.917 -12.550 1.00 96.81 92 TRP A O 1
ATOM 667 N N . ARG A 1 93 ? -7.394 -11.395 -13.569 1.00 96.50 93 ARG A N 1
ATOM 668 C CA . ARG A 1 93 ? -8.496 -12.117 -14.226 1.00 96.50 93 ARG A CA 1
ATOM 669 C C . ARG A 1 93 ? -9.408 -12.820 -13.227 1.00 96.50 93 ARG A C 1
ATOM 671 O O . ARG A 1 93 ? -10.616 -12.826 -13.452 1.00 96.50 93 ARG A O 1
ATOM 678 N N . THR A 1 94 ? -8.878 -13.388 -12.140 1.00 96.38 94 THR A N 1
ATOM 679 C CA . THR A 1 94 ? -9.733 -13.996 -11.102 1.00 96.38 94 THR A CA 1
ATOM 680 C C . THR A 1 94 ? -10.559 -12.937 -10.377 1.00 96.38 94 THR A C 1
ATOM 682 O O . THR A 1 94 ? -11.735 -13.170 -10.091 1.00 96.38 94 THR A O 1
ATOM 685 N N . LEU A 1 95 ? -9.995 -11.742 -10.171 1.00 96.19 95 LEU A N 1
ATOM 686 C CA . LEU A 1 95 ? -10.698 -10.618 -9.553 1.00 96.19 95 LEU A CA 1
ATOM 687 C C . LEU A 1 95 ? -11.905 -10.137 -10.363 1.00 96.19 95 LEU A C 1
ATOM 689 O O . LEU A 1 95 ? -12.860 -9.637 -9.770 1.00 96.19 95 LEU A O 1
ATOM 693 N N . GLN A 1 96 ? -11.937 -10.362 -11.679 1.00 94.81 96 GLN A N 1
ATOM 694 C CA . GLN A 1 96 ? -13.087 -9.981 -12.505 1.00 94.81 96 GLN A CA 1
ATOM 695 C C . GLN A 1 96 ? -14.384 -10.708 -12.137 1.00 94.81 96 GLN A C 1
ATOM 697 O O . GLN A 1 96 ? -15.474 -10.195 -12.387 1.00 94.81 96 GLN A O 1
ATOM 702 N N . ALA A 1 97 ? -14.297 -11.867 -11.476 1.00 95.81 97 ALA A N 1
ATOM 703 C CA . ALA A 1 97 ? -15.478 -12.569 -10.979 1.00 95.81 97 ALA A CA 1
ATOM 704 C C . ALA A 1 97 ? -16.215 -11.802 -9.863 1.00 95.81 97 ALA A C 1
ATOM 706 O O . ALA A 1 97 ? -17.385 -12.077 -9.605 1.00 95.81 97 ALA A O 1
ATOM 707 N N . THR A 1 98 ? -15.558 -10.838 -9.207 1.00 94.62 98 THR A N 1
ATOM 708 C CA . THR A 1 98 ? -16.142 -10.050 -8.107 1.00 94.62 98 THR A CA 1
ATOM 709 C C . THR A 1 98 ? -17.083 -8.938 -8.576 1.00 94.62 98 THR A C 1
ATOM 711 O O . THR A 1 98 ? -17.783 -8.360 -7.749 1.00 94.62 98 THR A O 1
ATOM 714 N N . GLN A 1 99 ? -17.099 -8.624 -9.879 1.00 94.25 99 GLN A N 1
ATOM 715 C CA . GLN A 1 99 ? -17.797 -7.464 -10.457 1.00 94.25 99 GLN A CA 1
ATOM 716 C C . GLN A 1 99 ? -17.316 -6.097 -9.926 1.00 94.25 99 GLN A C 1
ATOM 718 O O . GLN A 1 99 ? -17.991 -5.088 -10.131 1.00 94.25 99 GLN A O 1
ATOM 723 N N . VAL A 1 100 ? -16.163 -6.055 -9.251 1.00 95.31 100 VAL A N 1
ATOM 724 C CA . VAL A 1 100 ? -15.470 -4.823 -8.864 1.00 95.31 100 VAL A CA 1
ATOM 725 C C . VAL A 1 100 ? -14.385 -4.526 -9.894 1.00 95.31 100 VAL A C 1
ATOM 727 O O . VAL A 1 100 ? -13.596 -5.402 -10.247 1.00 95.31 100 VAL A O 1
ATOM 730 N N . ASP A 1 101 ? -14.322 -3.276 -10.348 1.00 95.44 101 ASP A N 1
ATOM 731 C CA . ASP A 1 101 ? -13.287 -2.830 -11.275 1.00 95.44 101 ASP A CA 1
ATOM 732 C C . ASP A 1 101 ? -11.958 -2.629 -10.541 1.00 95.44 101 ASP A C 1
ATOM 734 O O . ASP A 1 101 ? -11.783 -1.696 -9.753 1.00 95.44 101 ASP A O 1
ATOM 738 N N . PHE A 1 102 ? -11.003 -3.508 -10.830 1.00 95.62 102 PHE A N 1
ATOM 739 C CA . PHE A 1 102 ? -9.646 -3.448 -10.303 1.00 95.62 102 PHE A CA 1
ATOM 740 C C . PHE A 1 102 ? -8.646 -2.993 -11.366 1.00 95.62 102 PHE A C 1
ATOM 742 O O . PHE A 1 102 ? -8.724 -3.387 -12.535 1.00 95.62 102 PHE A O 1
ATOM 749 N N . ASP A 1 103 ? -7.661 -2.198 -10.953 1.00 94.38 103 ASP A N 1
ATOM 750 C CA . ASP A 1 103 ? -6.531 -1.846 -11.806 1.00 94.38 103 ASP A CA 1
ATOM 751 C C . ASP A 1 103 ? -5.546 -3.024 -11.938 1.00 94.38 103 ASP A C 1
ATOM 753 O O . ASP A 1 103 ? -5.560 -3.957 -11.143 1.00 94.38 103 ASP A O 1
ATOM 757 N N . LEU A 1 104 ? -4.678 -2.995 -12.950 1.00 93.69 104 LEU A N 1
ATOM 758 C CA . LEU A 1 104 ? -3.691 -4.056 -13.200 1.00 93.69 104 LEU A CA 1
ATOM 759 C C . LEU A 1 104 ? -2.385 -3.897 -12.402 1.00 93.69 104 LEU A C 1
ATOM 761 O O . LEU A 1 104 ? -1.543 -4.792 -12.441 1.00 93.69 104 LEU A O 1
ATOM 765 N N . MET A 1 105 ? -2.173 -2.765 -11.725 1.00 92.19 105 MET A N 1
ATOM 766 C CA . MET A 1 105 ? -0.883 -2.416 -11.119 1.00 92.19 105 MET A CA 1
ATOM 767 C C . MET A 1 105 ? -0.840 -2.697 -9.616 1.00 92.19 105 MET A C 1
ATOM 769 O O . MET A 1 105 ? 0.131 -3.271 -9.128 1.00 92.19 105 MET A O 1
ATOM 773 N N . TYR A 1 106 ? -1.864 -2.274 -8.880 1.00 94.81 106 TYR A N 1
ATOM 774 C CA . TYR A 1 106 ? -1.902 -2.307 -7.421 1.00 94.81 106 TYR A CA 1
ATOM 775 C C . TYR A 1 106 ? -2.752 -3.459 -6.902 1.00 94.81 106 TYR A C 1
ATOM 777 O O . TYR A 1 106 ? -2.288 -4.226 -6.057 1.00 94.81 106 TYR A O 1
ATOM 785 N N . ALA A 1 107 ? -3.977 -3.608 -7.411 1.00 95.31 107 ALA A N 1
ATOM 786 C CA . ALA A 1 107 ? -4.894 -4.629 -6.912 1.00 95.31 107 ALA A CA 1
ATOM 787 C C . ALA A 1 107 ? -4.330 -6.060 -7.005 1.00 95.31 107 ALA A C 1
ATOM 789 O O . ALA A 1 107 ? -4.314 -6.747 -5.986 1.00 95.31 107 ALA A O 1
ATOM 790 N N . PRO A 1 108 ? -3.763 -6.528 -8.133 1.00 95.44 108 PRO A N 1
ATOM 791 C CA . PRO A 1 108 ? -3.313 -7.911 -8.226 1.00 95.44 108 PRO A CA 1
ATOM 792 C C . PRO A 1 108 ? -2.117 -8.178 -7.313 1.00 95.44 108 PRO A C 1
ATOM 794 O O . PRO A 1 108 ? -1.979 -9.270 -6.774 1.00 95.44 108 PRO A O 1
ATOM 797 N N . ARG A 1 109 ? -1.282 -7.158 -7.077 1.00 94.31 109 ARG A N 1
ATOM 798 C CA . ARG A 1 109 ? -0.174 -7.237 -6.126 1.00 94.31 109 ARG A CA 1
ATOM 799 C C . ARG A 1 109 ? -0.664 -7.338 -4.681 1.00 94.31 109 ARG A C 1
ATOM 801 O O . ARG A 1 109 ? -0.072 -8.074 -3.903 1.00 94.31 109 ARG A O 1
ATOM 808 N N . ALA A 1 110 ? -1.735 -6.632 -4.318 1.00 93.62 110 ALA A N 1
ATOM 809 C CA . ALA A 1 110 ? -2.337 -6.776 -2.994 1.00 93.62 110 ALA A CA 1
ATOM 810 C C . ALA A 1 110 ? -2.974 -8.159 -2.791 1.00 93.62 110 ALA A C 1
ATOM 812 O O . ALA A 1 110 ? -2.812 -8.751 -1.727 1.00 93.62 110 ALA A O 1
ATOM 813 N N . TRP A 1 111 ? -3.661 -8.683 -3.810 1.00 94.19 111 TRP A N 1
ATOM 814 C CA . TRP A 1 111 ? -4.308 -9.998 -3.750 1.00 94.19 111 TRP A CA 1
ATOM 815 C C . TRP A 1 111 ? -3.344 -11.176 -3.863 1.00 94.19 111 TRP A C 1
ATOM 817 O O . TRP A 1 111 ? -3.699 -12.276 -3.477 1.00 94.19 111 TRP A O 1
ATOM 827 N N . GLU A 1 112 ? -2.119 -10.966 -4.336 1.00 91.12 112 GLU A N 1
ATOM 828 C CA . GLU A 1 112 ? -1.068 -11.983 -4.259 1.00 91.12 112 GLU A CA 1
ATOM 829 C C . GLU A 1 112 ? -0.722 -12.365 -2.809 1.00 91.12 112 GLU A C 1
ATOM 831 O O . GLU A 1 112 ? -0.271 -13.479 -2.553 1.00 91.12 112 GLU A O 1
ATOM 836 N N . GLY A 1 113 ? -0.922 -11.446 -1.860 1.00 73.81 113 GLY A N 1
ATOM 837 C CA . GLY A 1 113 ? -0.633 -11.662 -0.442 1.00 73.81 113 GLY A CA 1
ATOM 838 C C . GLY A 1 113 ? -1.791 -12.211 0.388 1.00 73.81 113 GLY A C 1
ATOM 839 O O . GLY A 1 113 ? -1.637 -12.279 1.609 1.00 73.81 113 GLY A O 1
ATOM 840 N N . LEU A 1 114 ? -2.932 -12.531 -0.234 1.00 80.75 114 LEU A N 1
ATOM 841 C CA . LEU A 1 114 ? -4.185 -12.931 0.422 1.00 80.75 114 LEU A CA 1
ATOM 842 C C . LEU A 1 114 ? -4.691 -14.274 -0.111 1.00 80.75 114 LEU A C 1
ATOM 844 O O . LEU A 1 114 ? -5.160 -15.075 0.728 1.00 80.75 114 LEU A O 1
#

Organism: NCBI:txid73025

Foldseek 3Di:
DDDDDPDDPDLPQPAEAEEEDDQCPVQAVCQVVCPSPHAYEYEDLADFPVNSVVSSCVVCVVVPVPVGGHHYDTDPPDDHAPDDDVQLVVQLVVCVVVVDDDDSRGVSSSVSRD

Sequence (114 aa):
RGGVAEQPPESRAHTCVVVPAGTGPTALFLARGLKGVAAVLAIPCVGDAAYLQEQMAALDSVSGAQGTFPHILDLPPSRRFGVPDPALLEIWRTLQATQVDFDLMYAPRAWEGL

InterPro domains:
  IPR036052 Tryptophan synthase beta chain-like, PALP domain superfamily [G3DSA:3.40.50.1100] (3-114)
  IPR036052 Tryptophan synthase beta chain-like, PALP domain superfamily [SSF53686] (11-114)

Radius of gyration: 16.6 Å; chains: 1; bounding box: 30×36×57 Å

pLDDT: mean 89.04, std 16.19, range [36.44, 98.69]

Secondary structure (DSSP, 8-state):
------PPP------EEEEEESSSHHHHHHHHHTTTT-EEEEEE-SS-HHHHHHHHHHHHHHTT-----PEE---SSP--TTS--HHHHHHHHHHGGGT----SSSHHHHHTT-